Protein AF-A0AB38U5W1-F1 (afdb_monomer)

Organism: Burkholderia gladioli (NCBI:txid28095)

Solvent-accessible surface area (backbone atoms only — not comparable to full-atom values): 3258 Å² total; per-residue (Å²): 130,94,47,78,64,55,55,53,50,54,51,42,52,55,41,24,76,76,34,61,67,56,28,51,54,51,53,50,50,52,53,50,50,53,52,48,51,52,51,48,45,64,69,70,68,59,71,71,80,81,87,76,80,132

Secondary structure (DSSP, 8-state):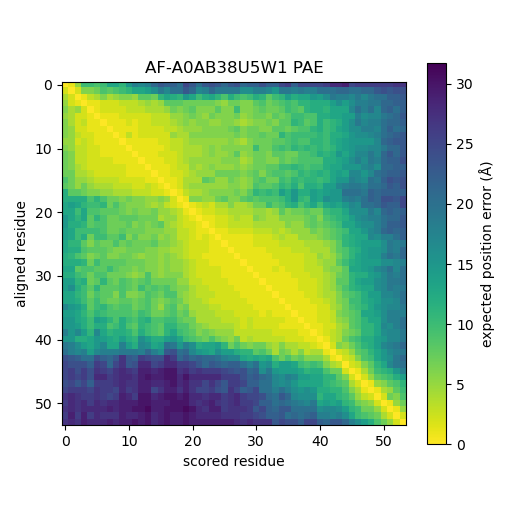
---HHHHHHHHHHHHHHH-HHHHHHHHHHHHHHHHHHHHHHHHTT---------

Radius of gyration: 15.94 Å; Cα contacts (8 Å, |Δi|>4): 15; chains: 1; bounding box: 32×20×48 Å

Structure (mmCIF, N/CA/C/O backbone):
data_AF-A0AB38U5W1-F1
#
_entry.id   AF-A0AB38U5W1-F1
#
loop_
_atom_site.group_PDB
_atom_site.id
_atom_site.type_symbol
_atom_site.label_atom_id
_atom_site.label_alt_id
_atom_site.label_comp_id
_atom_site.label_asym_id
_atom_site.label_entity_id
_atom_site.label_seq_id
_atom_site.pdbx_PDB_ins_code
_atom_site.Cartn_x
_atom_site.Cartn_y
_atom_site.Cartn_z
_atom_site.occupancy
_atom_site.B_iso_or_equiv
_atom_site.auth_seq_id
_atom_site.auth_comp_id
_atom_site.auth_asym_id
_atom_site.auth_atom_id
_atom_site.pdbx_PDB_model_num
ATOM 1 N N . MET A 1 1 ? -16.308 -8.771 -7.463 1.00 50.53 1 MET A N 1
ATOM 2 C CA . MET A 1 1 ? -15.177 -8.935 -8.402 1.00 50.53 1 MET A CA 1
ATOM 3 C C . MET A 1 1 ? -13.961 -9.218 -7.538 1.00 50.53 1 MET A C 1
ATOM 5 O O . MET A 1 1 ? -13.818 -8.532 -6.546 1.00 50.53 1 MET A O 1
ATOM 9 N N . ASN A 1 2 ? -13.190 -10.275 -7.808 1.00 64.44 2 ASN A N 1
ATOM 10 C CA . ASN A 1 2 ? -12.010 -10.631 -7.008 1.00 64.44 2 ASN A CA 1
ATOM 11 C C . ASN A 1 2 ? -10.773 -10.034 -7.674 1.00 64.44 2 ASN A C 1
ATOM 13 O O . ASN A 1 2 ? -10.053 -10.738 -8.382 1.00 64.44 2 ASN A O 1
ATOM 17 N N . THR A 1 3 ? -10.556 -8.730 -7.516 1.00 80.00 3 THR A N 1
ATOM 18 C CA . THR A 1 3 ? -9.282 -8.144 -7.929 1.00 80.00 3 THR A CA 1
ATOM 19 C C . THR A 1 3 ? -8.269 -8.286 -6.790 1.00 80.00 3 THR A C 1
ATOM 21 O O . THR A 1 3 ? -8.643 -8.293 -5.616 1.00 80.00 3 THR A O 1
ATOM 24 N N . PRO A 1 4 ? -6.967 -8.403 -7.091 1.00 75.00 4 PRO A N 1
ATOM 25 C CA . PRO A 1 4 ? -5.932 -8.456 -6.056 1.00 75.00 4 PRO A CA 1
ATOM 26 C C . PRO A 1 4 ? -5.934 -7.214 -5.144 1.00 75.00 4 PRO A C 1
ATOM 28 O O . PRO A 1 4 ? -5.513 -7.297 -3.992 1.00 75.00 4 PRO A O 1
ATOM 31 N N . PHE A 1 5 ? -6.457 -6.082 -5.627 1.00 79.38 5 PHE A N 1
ATOM 32 C CA . PHE A 1 5 ? -6.627 -4.863 -4.838 1.00 79.38 5 PHE A CA 1
ATOM 33 C C . PHE A 1 5 ? -7.760 -4.971 -3.813 1.00 79.38 5 PHE A C 1
ATOM 35 O O . PHE A 1 5 ? -7.615 -4.440 -2.714 1.00 79.38 5 PHE A O 1
ATOM 42 N N . ASP A 1 6 ? -8.832 -5.711 -4.119 1.00 80.94 6 ASP A N 1
ATOM 43 C CA . ASP A 1 6 ? -9.922 -5.963 -3.166 1.00 80.94 6 ASP A CA 1
ATOM 44 C C . ASP A 1 6 ? -9.412 -6.752 -1.952 1.00 80.94 6 ASP A C 1
ATOM 46 O O . ASP A 1 6 ? -9.723 -6.422 -0.809 1.00 80.94 6 ASP A O 1
ATOM 50 N N . TRP A 1 7 ? -8.552 -7.750 -2.187 1.00 82.50 7 TRP A N 1
ATOM 51 C CA . TRP A 1 7 ? -7.915 -8.509 -1.108 1.00 82.50 7 TRP A CA 1
ATOM 52 C C . TRP A 1 7 ? -6.980 -7.637 -0.259 1.00 82.50 7 TRP A C 1
ATOM 54 O O . TRP A 1 7 ? -6.975 -7.745 0.967 1.00 82.50 7 TRP A O 1
ATOM 64 N N . LEU A 1 8 ? -6.213 -6.744 -0.895 1.00 77.25 8 LEU A N 1
ATOM 65 C CA . LEU A 1 8 ? -5.314 -5.827 -0.192 1.00 77.25 8 LEU A CA 1
ATOM 66 C C . LEU A 1 8 ? -6.091 -4.833 0.685 1.00 77.25 8 LEU A C 1
ATOM 68 O O . LEU A 1 8 ? -5.693 -4.565 1.819 1.00 77.25 8 LEU A O 1
ATOM 72 N N . GLY A 1 9 ? -7.206 -4.316 0.162 1.00 81.12 9 GLY A N 1
ATOM 73 C CA . GLY A 1 9 ? -8.121 -3.435 0.882 1.00 81.12 9 GLY A CA 1
ATOM 74 C C . GLY A 1 9 ? -8.748 -4.121 2.094 1.00 81.12 9 GLY A C 1
ATOM 75 O O . GLY A 1 9 ? -8.690 -3.575 3.193 1.00 81.12 9 GLY A O 1
ATOM 76 N N . ASP A 1 10 ? -9.250 -5.349 1.931 1.00 84.44 10 ASP A N 1
ATOM 77 C CA . ASP A 1 10 ? -9.851 -6.118 3.031 1.00 84.44 10 ASP A CA 1
ATOM 78 C C . ASP A 1 10 ? -8.811 -6.485 4.111 1.00 84.44 10 ASP A C 1
ATOM 80 O O . ASP A 1 10 ? -9.092 -6.448 5.313 1.00 84.44 10 ASP A O 1
ATOM 84 N N . LEU A 1 11 ? -7.564 -6.767 3.713 1.00 79.81 11 LEU A N 1
ATOM 85 C CA . LEU A 1 11 ? -6.453 -6.993 4.643 1.00 79.81 11 LEU A CA 1
ATOM 86 C C . LEU A 1 11 ? -6.132 -5.728 5.458 1.00 79.81 11 LEU A C 1
ATOM 88 O O . LEU A 1 11 ? -5.989 -5.798 6.682 1.00 79.81 11 LEU A O 1
ATOM 92 N N . LEU A 1 12 ? -6.052 -4.573 4.791 1.00 78.12 12 LEU A N 1
ATOM 93 C CA . LEU A 1 12 ? -5.845 -3.265 5.416 1.00 78.12 12 LEU A CA 1
ATOM 94 C C . LEU A 1 12 ? -6.975 -2.916 6.385 1.00 78.12 12 LEU A C 1
ATOM 96 O O . LEU A 1 12 ? -6.704 -2.466 7.497 1.00 78.12 12 LEU A O 1
ATOM 100 N N . GLU A 1 13 ? -8.225 -3.164 6.000 1.00 82.31 13 GLU A N 1
ATOM 101 C CA . GLU A 1 13 ? -9.392 -2.880 6.833 1.00 82.31 13 GLU A CA 1
ATOM 102 C C . GLU A 1 13 ? -9.401 -3.746 8.102 1.00 82.31 13 GLU A C 1
ATOM 104 O O . GLU A 1 13 ? -9.641 -3.244 9.204 1.00 82.31 13 GLU A O 1
ATOM 109 N N . ARG A 1 14 ? -9.055 -5.035 7.988 1.00 81.69 14 ARG A N 1
ATOM 1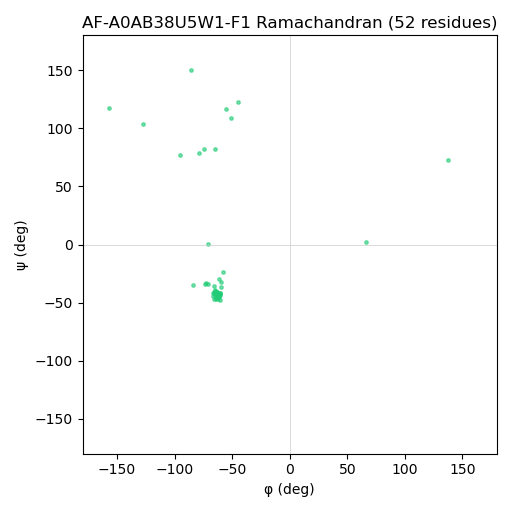10 C CA . ARG A 1 14 ? -8.913 -5.944 9.141 1.00 8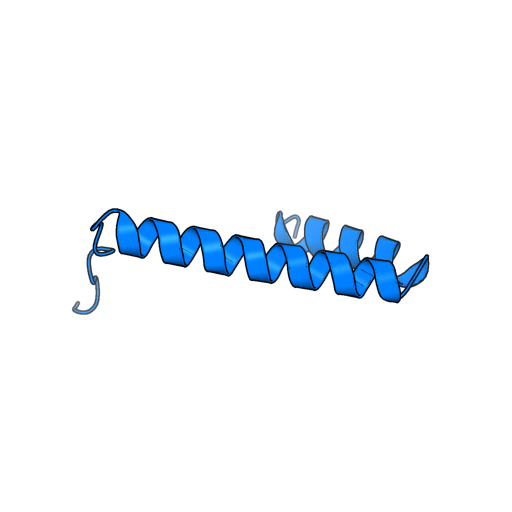1.69 14 ARG A CA 1
ATOM 111 C C . ARG A 1 14 ? -7.775 -5.527 10.074 1.00 81.69 14 ARG A C 1
ATOM 113 O O . ARG A 1 14 ? -7.934 -5.579 11.295 1.00 81.69 14 ARG A O 1
ATOM 120 N N . LEU A 1 15 ? -6.641 -5.102 9.518 1.00 78.25 15 LEU A N 1
ATOM 121 C CA . LEU A 1 15 ? -5.501 -4.596 10.289 1.00 78.25 15 LEU A CA 1
ATOM 122 C C . LEU A 1 15 ? -5.836 -3.284 11.002 1.00 78.25 15 LEU A C 1
ATOM 124 O O . LEU A 1 15 ? -5.553 -3.154 12.192 1.00 78.25 15 LEU A O 1
ATOM 128 N N . HIS A 1 16 ? -6.499 -2.356 10.313 1.00 76.50 16 HIS A N 1
ATOM 129 C CA . HIS A 1 16 ? -6.906 -1.071 10.872 1.00 76.50 16 HIS A CA 1
ATOM 130 C C . HIS A 1 16 ? -7.952 -1.227 11.984 1.00 76.50 16 HIS A C 1
ATOM 132 O O . HIS A 1 16 ? -7.823 -0.600 13.033 1.00 76.50 16 HIS A O 1
ATOM 138 N N . LYS A 1 17 ? -8.941 -2.120 11.809 1.00 80.00 17 LYS A N 1
ATOM 139 C CA . LYS A 1 17 ? -9.936 -2.442 12.851 1.00 80.00 17 LYS A CA 1
ATOM 140 C C . LYS A 1 17 ? -9.300 -2.984 14.131 1.00 80.00 17 LYS A C 1
ATOM 142 O O . LYS A 1 17 ? -9.827 -2.753 15.214 1.00 80.00 17 LYS A O 1
ATOM 147 N N . ARG A 1 18 ? -8.181 -3.708 14.021 1.00 79.00 18 ARG A N 1
ATOM 148 C CA . ARG A 1 18 ? -7.464 -4.263 15.179 1.00 79.00 18 ARG A CA 1
ATOM 149 C C . ARG A 1 18 ? -6.515 -3.251 15.819 1.00 79.00 18 ARG A C 1
ATOM 151 O O . ARG A 1 18 ? -6.343 -3.269 17.034 1.00 79.00 18 ARG A O 1
ATOM 158 N N . SER A 1 19 ? -5.891 -2.391 15.0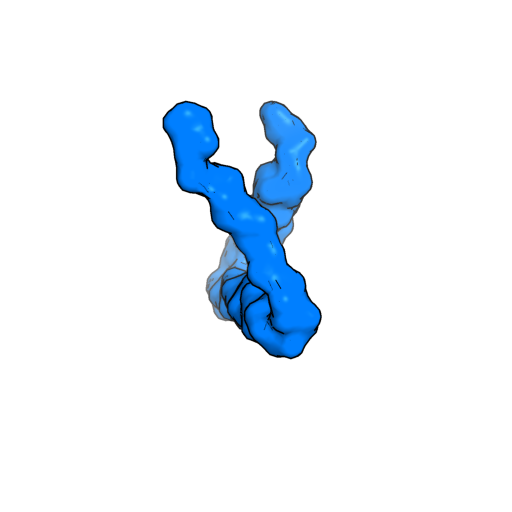18 1.00 74.88 19 SER A N 1
ATOM 159 C CA . SER A 1 19 ? -5.086 -1.269 15.491 1.00 74.88 19 SER A CA 1
ATOM 160 C C . SER A 1 19 ? -5.005 -0.188 14.406 1.00 74.88 19 SER A C 1
ATOM 162 O O . SER A 1 19 ? -4.421 -0.435 13.344 1.00 74.88 19 SER A O 1
ATOM 164 N N . PRO A 1 20 ? -5.517 1.030 14.653 1.00 74.06 20 PRO A N 1
ATOM 165 C CA . PRO A 1 20 ? -5.518 2.093 13.648 1.00 74.06 20 PRO A CA 1
ATOM 166 C C . PRO A 1 20 ? -4.097 2.492 13.214 1.00 74.06 20 PRO A C 1
ATOM 168 O O . PRO A 1 20 ? -3.867 2.832 12.052 1.00 74.06 20 PRO A O 1
ATOM 171 N N . ILE A 1 21 ? -3.122 2.358 14.122 1.00 80.75 21 ILE A N 1
ATOM 172 C CA . ILE A 1 21 ? -1.695 2.604 13.863 1.00 80.75 21 ILE A CA 1
ATOM 173 C C . ILE A 1 21 ? -1.134 1.585 12.863 1.00 80.75 21 ILE A C 1
ATOM 175 O O . ILE A 1 21 ? -0.382 1.952 11.961 1.00 80.75 21 ILE A O 1
ATOM 179 N N . ALA A 1 22 ? -1.521 0.311 12.984 1.00 74.62 22 ALA A N 1
ATO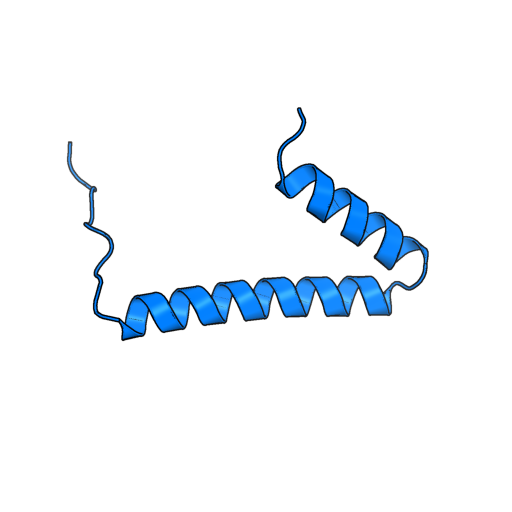M 180 C CA . ALA A 1 22 ? -1.067 -0.735 12.072 1.00 74.62 22 ALA A CA 1
ATOM 181 C C . ALA A 1 22 ? -1.582 -0.498 10.644 1.00 74.62 22 ALA A C 1
ATOM 183 O O . ALA A 1 22 ? -0.829 -0.669 9.689 1.00 74.62 22 ALA A O 1
ATOM 184 N N . GLY A 1 23 ? -2.829 -0.033 10.495 1.00 75.38 23 GLY A N 1
ATOM 185 C CA . GLY A 1 23 ? -3.372 0.349 9.188 1.00 75.38 23 GLY A CA 1
ATOM 186 C C . GLY A 1 23 ? -2.586 1.492 8.533 1.00 75.38 23 GLY A C 1
ATOM 187 O O . GLY A 1 23 ? -2.245 1.408 7.355 1.00 75.38 23 GLY A O 1
ATOM 188 N N . TYR A 1 24 ? -2.225 2.522 9.307 1.00 78.00 24 TYR A N 1
ATOM 189 C CA . TYR A 1 24 ? -1.401 3.631 8.811 1.00 78.00 24 TYR A CA 1
ATOM 190 C C . TYR A 1 24 ? -0.000 3.180 8.377 1.00 78.00 24 TYR A C 1
ATOM 192 O O . TYR A 1 24 ? 0.464 3.574 7.310 1.00 78.00 24 TYR A O 1
ATOM 200 N N . LEU A 1 25 ? 0.661 2.321 9.159 1.00 79.12 25 LEU A N 1
ATOM 201 C CA . LEU A 1 25 ? 1.984 1.789 8.814 1.00 79.12 25 LEU A CA 1
ATOM 202 C C . LEU A 1 25 ? 1.968 0.993 7.505 1.00 79.12 25 LEU A C 1
ATOM 204 O O . LEU A 1 25 ? 2.860 1.155 6.676 1.00 79.12 25 LEU A O 1
ATOM 208 N N . VAL A 1 26 ? 0.943 0.167 7.290 1.00 81.44 26 VAL A N 1
ATOM 209 C CA . VAL A 1 26 ? 0.807 -0.619 6.056 1.00 81.44 26 VAL A CA 1
ATOM 210 C C . VAL A 1 26 ? 0.563 0.287 4.850 1.00 81.44 26 VAL A C 1
ATOM 212 O O . VAL A 1 26 ? 1.196 0.096 3.814 1.00 81.44 26 VAL A O 1
ATOM 215 N N . ALA A 1 27 ? -0.281 1.313 4.985 1.00 81.69 27 ALA A N 1
ATOM 216 C CA . ALA A 1 27 ? -0.493 2.292 3.920 1.00 81.69 27 ALA A CA 1
ATOM 217 C C . ALA A 1 27 ? 0.808 3.030 3.551 1.00 81.69 27 ALA A C 1
ATOM 219 O O . ALA A 1 27 ? 1.126 3.170 2.369 1.00 81.69 27 ALA A O 1
ATOM 220 N N . VAL A 1 28 ? 1.599 3.435 4.552 1.00 86.75 28 VAL A N 1
ATOM 221 C CA . VAL A 1 28 ? 2.911 4.067 4.341 1.00 86.75 28 VAL A CA 1
ATOM 222 C C . VAL A 1 28 ? 3.885 3.112 3.651 1.00 86.75 28 VAL A C 1
ATOM 224 O O . VAL A 1 28 ? 4.579 3.530 2.730 1.00 86.75 28 VAL A O 1
ATOM 227 N N . LEU A 1 29 ? 3.915 1.831 4.028 1.00 84.81 29 LEU A N 1
ATOM 228 C CA . LEU A 1 29 ? 4.766 0.828 3.379 1.00 84.81 29 LEU A CA 1
ATOM 229 C C . LEU A 1 29 ? 4.376 0.582 1.919 1.00 84.81 29 LEU A C 1
ATOM 231 O O . LEU A 1 29 ? 5.257 0.468 1.071 1.00 84.81 29 LEU A O 1
ATOM 235 N N . ILE A 1 30 ? 3.079 0.539 1.606 1.00 85.62 30 ILE A N 1
ATOM 236 C CA . ILE A 1 30 ? 2.598 0.406 0.224 1.00 85.62 30 ILE A CA 1
ATOM 237 C C . ILE A 1 30 ? 3.004 1.633 -0.596 1.00 85.62 30 ILE A C 1
ATOM 239 O O . ILE A 1 30 ? 3.548 1.486 -1.691 1.00 85.62 30 ILE A O 1
ATOM 243 N N . ALA A 1 31 ? 2.799 2.840 -0.059 1.00 86.19 31 ALA A N 1
ATOM 244 C CA . ALA A 1 31 ? 3.186 4.082 -0.724 1.00 86.19 31 ALA A CA 1
ATOM 245 C C . ALA A 1 31 ? 4.707 4.172 -0.935 1.00 86.19 31 ALA A C 1
ATOM 247 O O . ALA A 1 31 ? 5.168 4.520 -2.025 1.00 86.19 31 ALA A O 1
ATOM 248 N N . ALA A 1 32 ? 5.495 3.805 0.078 1.00 86.44 32 ALA A N 1
ATOM 249 C CA . ALA A 1 32 ? 6.950 3.747 -0.005 1.00 86.44 32 ALA A CA 1
ATOM 250 C C . ALA A 1 32 ? 7.415 2.704 -1.031 1.00 86.44 32 ALA A C 1
ATOM 252 O O . ALA A 1 32 ? 8.293 2.995 -1.838 1.00 86.44 32 ALA A O 1
ATOM 253 N N . GLY A 1 33 ? 6.784 1.527 -1.060 1.00 87.25 33 GLY A N 1
ATOM 254 C CA . GLY A 1 33 ? 7.044 0.481 -2.046 1.00 87.25 33 GLY A CA 1
ATOM 255 C C . GLY A 1 33 ? 6.756 0.943 -3.473 1.00 87.25 33 GLY A C 1
ATOM 256 O O . GLY A 1 33 ? 7.607 0.795 -4.346 1.00 87.25 33 GLY A O 1
ATOM 257 N N . ALA A 1 34 ? 5.605 1.576 -3.709 1.00 85.06 34 ALA A N 1
ATOM 258 C CA . ALA A 1 34 ? 5.260 2.132 -5.016 1.00 85.06 34 ALA A CA 1
ATOM 259 C C . ALA A 1 34 ? 6.253 3.222 -5.448 1.00 85.06 34 ALA A C 1
ATOM 261 O O . ALA A 1 34 ? 6.743 3.203 -6.576 1.00 85.06 34 ALA A O 1
ATOM 262 N N . THR A 1 35 ? 6.614 4.124 -4.532 1.00 84.69 35 THR A N 1
ATOM 263 C CA . THR A 1 35 ? 7.591 5.193 -4.790 1.00 84.69 35 THR A CA 1
ATOM 264 C C . THR A 1 35 ? 8.971 4.620 -5.108 1.00 84.69 35 THR A C 1
ATOM 266 O O . THR A 1 35 ? 9.627 5.079 -6.037 1.00 84.69 35 THR A O 1
ATOM 269 N N . TYR A 1 36 ? 9.396 3.578 -4.388 1.00 84.19 36 TYR A N 1
ATOM 270 C CA . TYR A 1 36 ? 10.658 2.886 -4.633 1.00 84.19 36 TYR A CA 1
ATOM 271 C C . TYR A 1 36 ? 10.676 2.176 -5.991 1.00 84.19 36 TYR A C 1
ATOM 273 O O . TYR A 1 36 ? 11.657 2.288 -6.721 1.00 84.19 36 TYR A O 1
ATOM 281 N N . VAL A 1 37 ? 9.591 1.492 -6.373 1.00 83.38 37 VAL A N 1
ATOM 282 C CA . VAL A 1 37 ? 9.484 0.855 -7.696 1.00 83.38 37 VAL A CA 1
ATOM 283 C C . VAL A 1 37 ? 9.527 1.901 -8.808 1.00 83.38 37 VAL A C 1
ATOM 285 O O . VAL A 1 37 ? 10.257 1.713 -9.775 1.00 83.38 37 VAL A O 1
ATOM 288 N N . ILE A 1 38 ? 8.810 3.020 -8.664 1.00 79.50 38 ILE A N 1
ATOM 289 C CA . ILE A 1 38 ? 8.858 4.129 -9.629 1.00 79.50 38 ILE A CA 1
ATOM 290 C C . ILE A 1 38 ? 10.277 4.700 -9.717 1.00 79.50 38 ILE A C 1
ATOM 292 O O . ILE A 1 38 ? 10.789 4.900 -10.816 1.00 79.50 38 ILE A O 1
ATOM 296 N N . ALA A 1 39 ? 10.933 4.926 -8.576 1.00 78.56 39 ALA A N 1
ATOM 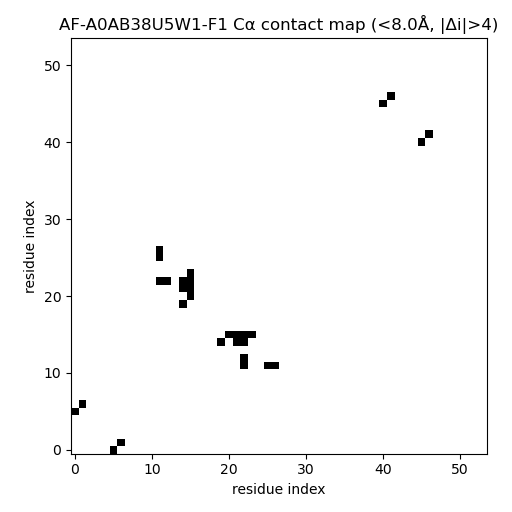297 C CA . ALA A 1 39 ? 12.304 5.419 -8.534 1.00 78.56 39 ALA A CA 1
ATOM 298 C C . ALA A 1 39 ? 13.277 4.452 -9.223 1.00 78.56 39 ALA A C 1
ATOM 300 O O . ALA A 1 39 ? 14.120 4.897 -9.996 1.00 78.56 39 ALA A O 1
ATOM 301 N N . ARG A 1 40 ? 13.120 3.141 -9.011 1.00 74.81 40 ARG A N 1
ATOM 302 C CA . ARG A 1 40 ? 13.925 2.109 -9.672 1.00 74.81 40 ARG A CA 1
ATOM 303 C C . ARG A 1 40 ? 13.675 2.064 -11.179 1.00 74.81 40 ARG A C 1
ATOM 305 O O . ARG A 1 40 ? 14.629 2.074 -11.941 1.00 74.81 40 ARG A O 1
ATOM 312 N N . LEU A 1 41 ? 12.416 2.084 -11.618 1.00 72.56 41 LEU A N 1
ATOM 313 C CA . LEU A 1 41 ? 12.068 2.133 -13.044 1.00 72.56 41 LEU A CA 1
ATOM 314 C C . LEU A 1 41 ? 12.632 3.388 -13.725 1.00 72.56 41 LEU A C 1
ATOM 316 O O . LEU A 1 41 ? 13.075 3.325 -14.867 1.00 72.56 41 LEU A O 1
ATOM 320 N N . ASN A 1 42 ? 12.654 4.515 -13.010 1.00 67.94 42 ASN A N 1
ATOM 321 C CA . ASN A 1 42 ? 13.264 5.752 -13.484 1.00 67.94 42 ASN A CA 1
ATOM 322 C C . ASN A 1 42 ? 14.805 5.673 -13.527 1.00 67.94 42 ASN A C 1
ATOM 324 O O . ASN A 1 42 ? 15.421 6.256 -14.414 1.00 67.94 42 ASN A O 1
ATOM 328 N N . GLN A 1 43 ? 15.435 4.947 -12.595 1.00 64.00 43 GLN A N 1
ATOM 329 C CA . GLN A 1 43 ? 16.886 4.709 -12.574 1.00 64.00 43 GLN A CA 1
ATOM 330 C C . GLN A 1 43 ? 17.350 3.720 -13.646 1.00 64.00 43 GLN A C 1
ATOM 332 O O . GLN A 1 43 ? 18.429 3.901 -14.203 1.00 64.00 43 GLN A O 1
ATOM 337 N N . ASP A 1 44 ? 16.533 2.718 -13.969 1.00 59.88 44 ASP A N 1
ATOM 338 C CA . ASP A 1 44 ? 16.856 1.687 -14.958 1.00 59.88 44 ASP A CA 1
ATOM 339 C C . ASP A 1 44 ? 16.861 2.233 -16.407 1.00 59.88 44 ASP A C 1
ATOM 341 O O . ASP A 1 44 ? 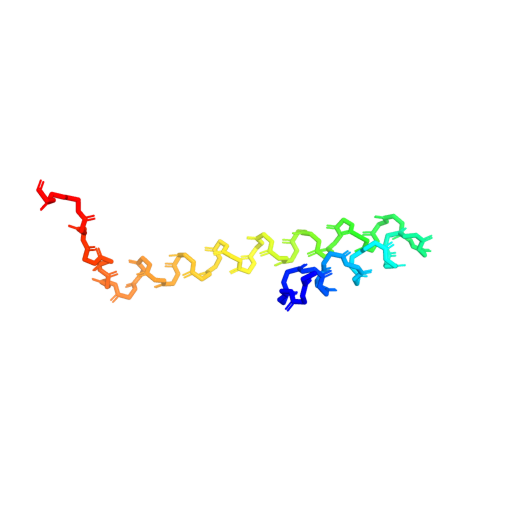17.118 1.487 -17.349 1.00 59.88 44 ASP A O 1
ATOM 345 N N . GLY A 1 45 ? 16.587 3.530 -16.625 1.00 53.50 45 GLY A N 1
ATOM 346 C CA . GLY A 1 45 ? 16.631 4.174 -17.947 1.00 53.50 45 GLY A CA 1
ATOM 347 C C . GLY A 1 45 ? 15.569 3.665 -18.929 1.00 53.50 45 GLY A C 1
ATOM 348 O O . GLY A 1 45 ? 15.504 4.125 -20.070 1.00 53.50 45 GLY A O 1
ATOM 349 N N . MET A 1 46 ? 14.711 2.744 -18.488 1.00 52.22 46 MET A N 1
ATOM 350 C CA . MET A 1 46 ? 13.570 2.244 -19.236 1.00 52.22 46 MET A CA 1
ATOM 351 C C . MET A 1 46 ? 12.494 3.323 -19.224 1.00 52.22 46 MET A C 1
ATOM 353 O O . MET A 1 46 ? 11.557 3.304 -18.427 1.00 52.22 46 MET A O 1
ATOM 357 N N . SER A 1 47 ? 12.634 4.289 -20.131 1.00 53.41 47 SER A N 1
ATOM 358 C CA . SER A 1 47 ? 11.522 5.129 -20.544 1.00 53.41 47 SER A CA 1
ATOM 359 C C . SER A 1 47 ? 10.375 4.192 -20.912 1.00 53.41 47 SER A C 1
ATOM 361 O O . SER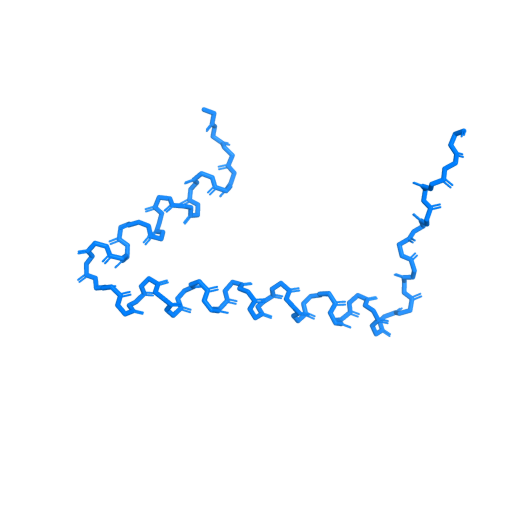 A 1 47 ? 10.462 3.481 -21.916 1.00 53.41 47 SER A O 1
ATOM 363 N N . VAL A 1 48 ? 9.320 4.153 -20.093 1.00 58.25 48 VAL A N 1
ATOM 364 C CA . VAL A 1 48 ? 8.037 3.569 -20.497 1.00 58.25 48 VAL A CA 1
ATOM 365 C C . VAL A 1 48 ? 7.773 4.118 -21.900 1.00 58.25 48 VAL A C 1
ATOM 367 O O . VAL A 1 48 ? 7.830 5.346 -22.045 1.00 58.25 48 VAL A O 1
ATOM 370 N N . PRO A 1 49 ? 7.591 3.286 -22.949 1.00 52.69 49 PRO A N 1
ATOM 371 C CA . PRO A 1 49 ? 7.335 3.822 -24.272 1.00 52.69 49 PRO A CA 1
ATOM 372 C C . PRO A 1 49 ? 6.121 4.727 -24.127 1.00 52.69 49 PRO A C 1
ATOM 374 O O . PRO A 1 49 ? 5.051 4.293 -23.697 1.00 52.69 49 PRO A O 1
ATOM 377 N N . ARG A 1 50 ? 6.336 6.019 -24.380 1.00 56.84 50 ARG A N 1
ATOM 378 C CA . ARG A 1 50 ? 5.298 7.040 -24.383 1.00 56.84 50 ARG A CA 1
ATOM 379 C C . ARG A 1 50 ? 4.358 6.688 -25.532 1.00 56.84 50 ARG A C 1
ATOM 381 O O . ARG A 1 50 ? 4.488 7.223 -26.623 1.00 56.84 50 ARG A O 1
ATOM 388 N N . VAL A 1 51 ? 3.432 5.763 -25.304 1.00 60.59 51 VAL A N 1
ATOM 389 C CA . VAL A 1 51 ? 2.280 5.559 -26.175 1.00 60.59 51 VAL A CA 1
ATOM 390 C C . VAL A 1 51 ? 1.292 6.660 -25.809 1.00 60.59 51 VAL A C 1
ATOM 392 O O . VAL A 1 51 ? 0.373 6.485 -25.017 1.00 60.59 51 VAL A O 1
ATOM 395 N N . TRP A 1 52 ? 1.576 7.849 -26.328 1.00 49.66 52 TRP A N 1
ATOM 396 C CA . TRP A 1 52 ? 0.638 8.954 -26.452 1.00 49.66 52 TRP A CA 1
ATOM 397 C C . TRP A 1 52 ? 0.710 9.384 -27.913 1.00 49.66 52 TRP A C 1
ATOM 399 O O . TRP A 1 52 ? 1.696 9.992 -28.324 1.00 49.66 52 TRP A O 1
ATOM 409 N N . GLY A 1 53 ? -0.300 8.994 -28.689 1.00 48.94 53 GLY A N 1
ATOM 410 C CA . GLY A 1 53 ? -0.433 9.355 -30.099 1.00 48.94 53 GLY A CA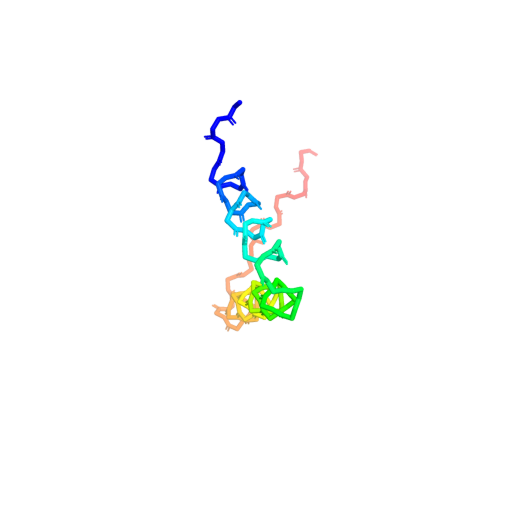 1
ATOM 411 C C . GLY A 1 53 ? -0.889 8.189 -30.967 1.00 48.94 53 GLY A C 1
ATOM 412 O O . GLY A 1 53 ? -0.085 7.621 -31.701 1.00 48.94 53 GLY A O 1
ATOM 413 N N . ALA A 1 54 ? -2.168 7.837 -30.836 1.00 38.50 54 ALA A N 1
ATOM 414 C CA . ALA A 1 54 ? -2.969 7.452 -31.994 1.00 38.50 54 ALA A CA 1
ATOM 415 C C . ALA A 1 54 ? -3.285 8.711 -32.817 1.00 38.50 54 ALA A C 1
ATOM 417 O O . ALA A 1 54 ? -3.279 9.808 -32.204 1.00 38.50 54 ALA A O 1
#

pLDDT: mean 73.47, std 12.28, range [38.5, 87.25]

Foldseek 3Di:
DDDVVVVVVVVLVVQCVVPVVRSVVVVVVVVVVVVVVVVVCVVVVPPPPPPDDD

Mean predicted aligned error: 10.96 Å

Sequence (54 aa):
MNTPFDWLGDLLERLHKRSPIAGYLVAVLIAAGATYVIARLNQDGMSVPRVWGA